Protein AF-A0A1C2C7L3-F1 (afdb_monomer_lite)

pLDDT: mean 74.73, std 18.56, range [31.83, 95.75]

Sequence (177 aa):
MEPAMKTGINKSLVIATLLTLTAWPLSAHQQRYDPVEQVAQDVVAFTLQRAADELLRVARIDPVYQGYSRHYEIRHAPPRLDDRTRQQLRRLAAEHQRKLASYERELDRELDKLAREYRHDTRKGKGRPHHKEREKFQRKVDRAYDKFAVKVEREHDRFDRQRDRILRDAYAYLPRR

Radius of gyration: 23.6 Å; chains: 1; bounding box: 49×30×85 Å

Foldseek 3Di:
DDDDDDDDDDPDDDDDDPDDDDDDPPPPPPPVDDPLLVLLCVLLVVLLVVLVVLLVVQLPDDQQAAARAPPDDGDGADPDFDPVLVVVSVVLSVVLNVVSVVLSVVLSVQSVVLSVVLVVCVVPPPDDDNVVSSVVSNVSNVVSSVVSVVSNNVSSVVSRVVSVVSRVVRVVPDPDD

Structure (mmCIF, N/CA/C/O backbone):
data_AF-A0A1C2C7L3-F1
#
_entry.id   AF-A0A1C2C7L3-F1
#
loop_
_atom_site.group_PDB
_atom_site.id
_atom_site.type_symbol
_atom_site.label_atom_id
_atom_site.label_alt_id
_atom_site.label_comp_id
_atom_site.label_asym_id
_atom_site.label_entity_id
_atom_site.label_seq_id
_atom_site.pdbx_PDB_ins_code
_atom_site.Cartn_x
_atom_site.Cartn_y
_atom_site.Cartn_z
_atom_site.occupancy
_atom_site.B_iso_or_equiv
_atom_site.auth_seq_id
_atom_site.auth_comp_id
_atom_site.auth_asym_id
_atom_site.auth_atom_id
_atom_site.pdbx_PDB_model_num
ATOM 1 N N . MET A 1 1 ? 28.004 8.650 47.398 1.00 41.47 1 MET A N 1
ATOM 2 C CA . MET A 1 1 ? 27.337 9.471 46.365 1.00 41.47 1 MET A CA 1
ATOM 3 C C . MET A 1 1 ? 27.916 9.055 45.027 1.00 41.4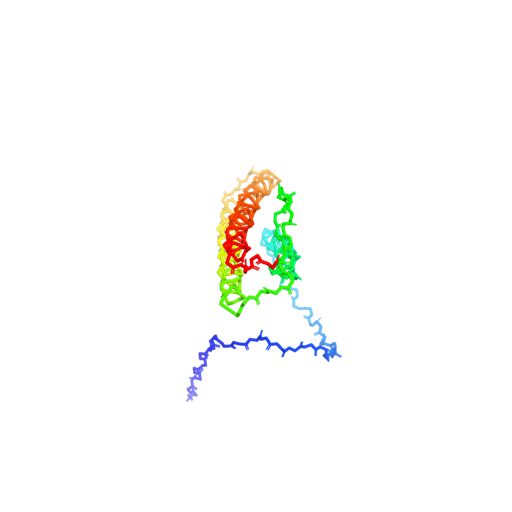7 1 MET A C 1
ATOM 5 O O . MET A 1 1 ? 28.977 9.532 44.653 1.00 41.47 1 MET A O 1
ATOM 9 N N . GLU A 1 2 ? 27.286 8.080 44.379 1.00 35.41 2 GLU A N 1
ATOM 10 C CA . GLU A 1 2 ? 27.712 7.580 43.069 1.00 35.41 2 GLU A CA 1
ATOM 11 C C . GLU A 1 2 ? 27.045 8.395 41.948 1.00 35.41 2 GLU A C 1
ATOM 13 O O . GLU A 1 2 ? 25.849 8.689 42.053 1.00 35.41 2 GLU A O 1
ATOM 18 N N . PRO A 1 3 ? 27.773 8.788 40.888 1.00 41.38 3 PRO A N 1
ATOM 19 C CA . PRO A 1 3 ? 27.187 9.478 39.748 1.00 41.38 3 PRO A CA 1
ATOM 20 C C . PRO A 1 3 ? 26.560 8.499 38.742 1.00 41.38 3 PRO A C 1
ATOM 22 O O . PRO A 1 3 ? 27.166 7.519 38.314 1.00 41.38 3 PRO A O 1
ATOM 25 N N . ALA A 1 4 ? 25.333 8.828 38.336 1.00 35.12 4 ALA A N 1
ATOM 26 C CA . ALA A 1 4 ? 24.529 8.117 37.352 1.00 35.12 4 ALA A CA 1
ATOM 27 C C . ALA A 1 4 ? 25.161 8.134 35.947 1.00 35.12 4 ALA A C 1
ATOM 29 O O . ALA A 1 4 ? 25.422 9.196 35.373 1.00 35.12 4 ALA A O 1
ATOM 30 N N . MET A 1 5 ? 25.337 6.948 35.360 1.00 31.83 5 MET A N 1
ATOM 31 C CA . MET A 1 5 ? 25.696 6.786 33.954 1.00 31.83 5 MET A CA 1
ATOM 32 C C . MET A 1 5 ? 24.521 7.163 33.042 1.00 31.83 5 MET A C 1
ATOM 34 O O . MET A 1 5 ? 23.448 6.566 33.095 1.00 31.83 5 MET A O 1
ATOM 38 N N . LYS A 1 6 ? 24.757 8.136 32.158 1.00 43.38 6 LYS A N 1
ATOM 39 C CA . LYS A 1 6 ? 23.961 8.382 30.952 1.00 43.38 6 LYS A CA 1
ATOM 40 C C . LYS A 1 6 ? 24.374 7.374 29.880 1.00 43.38 6 LYS A C 1
ATOM 42 O O . LYS A 1 6 ? 25.513 7.414 29.428 1.00 43.38 6 LYS A O 1
ATOM 47 N N . THR A 1 7 ? 23.445 6.563 29.390 1.00 42.41 7 THR A N 1
ATOM 48 C CA . THR A 1 7 ? 23.608 5.846 28.119 1.00 42.41 7 THR A CA 1
ATOM 49 C C . THR A 1 7 ? 22.425 6.162 27.212 1.00 42.41 7 THR A C 1
ATOM 51 O O . THR A 1 7 ? 21.322 5.641 27.349 1.00 42.41 7 THR A O 1
ATOM 54 N N . GLY A 1 8 ? 22.660 7.094 26.286 1.00 40.81 8 GLY A N 1
ATOM 55 C CA . GLY A 1 8 ? 21.798 7.301 25.131 1.00 40.81 8 GLY A CA 1
ATOM 56 C C . GLY A 1 8 ? 21.924 6.102 24.198 1.00 40.81 8 GLY A C 1
ATOM 57 O O . GLY A 1 8 ? 23.027 5.741 23.793 1.00 40.81 8 GLY A O 1
ATOM 58 N N . ILE A 1 9 ? 20.800 5.468 23.873 1.00 46.03 9 ILE A N 1
ATOM 59 C CA . ILE A 1 9 ? 20.773 4.367 22.913 1.00 46.03 9 ILE A CA 1
ATOM 60 C C . ILE A 1 9 ? 20.620 4.973 21.517 1.00 46.03 9 ILE A C 1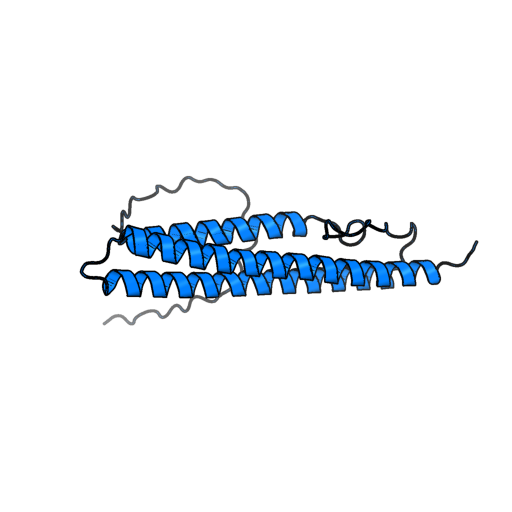
ATOM 62 O O . ILE A 1 9 ? 19.561 5.474 21.132 1.00 46.03 9 ILE A O 1
ATOM 66 N N . ASN A 1 10 ? 21.728 4.952 20.783 1.00 39.59 10 ASN A N 1
ATOM 67 C CA . ASN A 1 10 ? 21.821 5.320 19.379 1.00 39.59 10 ASN A CA 1
ATOM 68 C C . ASN A 1 10 ? 20.974 4.367 18.521 1.00 39.59 10 ASN A C 1
ATOM 70 O O . ASN A 1 10 ? 21.078 3.147 18.631 1.00 39.59 10 ASN A O 1
ATOM 74 N N . LYS A 1 11 ? 20.144 4.939 17.641 1.00 42.69 11 LYS A N 1
ATOM 75 C CA . LYS A 1 11 ? 19.385 4.220 16.610 1.00 42.69 11 LYS A CA 1
ATOM 76 C C . LYS A 1 11 ? 20.328 3.825 15.476 1.00 42.69 11 LYS A C 1
ATOM 78 O O . LYS A 1 11 ? 20.450 4.554 14.495 1.00 42.69 11 LYS A O 1
ATOM 83 N N . SER A 1 12 ? 20.968 2.672 15.614 1.00 39.09 12 SER A N 1
ATOM 84 C CA . SER A 1 12 ? 21.818 2.097 14.576 1.00 39.09 12 SER A CA 1
ATOM 85 C C . SER A 1 12 ? 21.517 0.610 14.424 1.00 39.09 12 SER A C 1
ATOM 87 O O . SER A 1 12 ? 21.764 -0.164 15.337 1.00 39.09 12 SER A O 1
ATOM 89 N N . LEU A 1 13 ? 21.019 0.257 13.237 1.00 40.66 13 LEU A N 1
ATOM 90 C CA . LEU A 1 13 ? 21.350 -0.962 12.498 1.00 40.66 13 LEU A CA 1
ATOM 91 C C . LEU A 1 13 ? 21.115 -2.319 13.196 1.00 40.66 13 LEU A C 1
ATOM 93 O O . LEU A 1 13 ? 21.963 -2.791 13.942 1.00 40.66 13 LEU A O 1
ATOM 97 N N . VAL A 1 14 ? 20.049 -3.031 12.812 1.00 40.06 14 VAL A N 1
ATOM 98 C CA . VAL A 1 14 ? 20.058 -4.505 12.852 1.00 40.06 14 VAL A CA 1
ATOM 99 C C . VAL A 1 14 ? 19.409 -5.045 11.577 1.00 40.06 14 VAL A C 1
ATOM 101 O O . VAL A 1 14 ? 18.202 -5.240 11.491 1.00 40.06 14 VAL A O 1
ATOM 104 N N . ILE A 1 15 ? 20.246 -5.260 10.565 1.00 46.03 15 ILE A N 1
ATOM 105 C CA . ILE A 1 15 ? 20.055 -6.300 9.554 1.00 46.03 15 ILE A CA 1
ATOM 106 C C . ILE A 1 15 ? 21.238 -7.248 9.756 1.00 46.03 15 ILE A C 1
ATOM 108 O O . ILE A 1 15 ? 22.366 -6.772 9.859 1.00 46.03 15 ILE A O 1
ATOM 112 N N . ALA A 1 16 ? 20.952 -8.552 9.767 1.00 43.25 16 ALA A N 1
ATOM 113 C CA . ALA A 1 16 ? 21.861 -9.699 9.893 1.00 43.25 16 ALA A CA 1
ATOM 114 C C . ALA A 1 16 ? 22.004 -10.309 11.299 1.00 43.25 16 ALA A C 1
ATOM 116 O O . ALA A 1 16 ? 22.981 -10.075 11.997 1.00 43.25 16 ALA A O 1
ATOM 117 N N . THR A 1 17 ? 21.084 -11.223 11.621 1.00 44.47 17 THR A N 1
ATOM 118 C CA . THR A 1 17 ? 21.397 -12.445 12.385 1.00 44.47 17 THR A CA 1
ATOM 119 C C . THR A 1 17 ? 20.370 -13.530 12.052 1.00 44.47 17 THR A C 1
ATOM 121 O O . THR A 1 17 ? 19.328 -13.672 12.683 1.00 44.47 17 THR A O 1
ATOM 124 N N . LEU A 1 18 ? 20.664 -14.285 10.992 1.00 39.50 18 LEU A N 1
ATOM 125 C CA . LEU A 1 18 ? 20.058 -15.585 10.710 1.00 39.50 18 LEU A CA 1
ATOM 126 C C . LEU A 1 18 ? 20.758 -16.645 11.580 1.00 39.50 18 LEU A C 1
ATOM 128 O O . LEU A 1 18 ? 21.981 -16.733 11.560 1.00 39.50 18 LEU A O 1
ATOM 132 N N . LEU A 1 19 ? 19.954 -17.468 12.262 1.00 48.06 19 LEU A N 1
ATOM 133 C CA . LEU A 1 19 ? 20.262 -18.829 12.733 1.00 48.06 19 LEU A CA 1
ATOM 134 C C . LEU A 1 19 ? 21.377 -19.019 13.785 1.00 48.06 19 LEU A C 1
ATOM 136 O O . LEU A 1 19 ? 22.413 -19.603 13.494 1.00 48.06 19 LEU A O 1
ATOM 140 N N . THR A 1 20 ? 21.066 -18.718 15.050 1.00 43.69 20 THR A N 1
ATOM 141 C CA . THR A 1 20 ? 21.474 -19.544 16.209 1.00 43.69 20 THR A CA 1
ATOM 142 C C . THR A 1 20 ? 20.385 -19.499 17.289 1.00 43.69 20 THR A C 1
ATOM 144 O O . THR A 1 20 ? 20.304 -18.588 18.108 1.00 43.69 20 THR A O 1
ATOM 147 N N . LEU A 1 21 ? 19.507 -20.505 17.280 1.00 48.38 21 LEU A N 1
ATOM 148 C CA . LEU A 1 21 ? 18.593 -20.804 18.382 1.00 48.38 21 LEU A CA 1
ATOM 149 C C . LEU A 1 21 ? 19.417 -21.223 19.607 1.00 48.38 21 LEU A C 1
ATOM 151 O O . LEU A 1 21 ? 19.873 -22.359 19.691 1.00 48.38 21 LEU A O 1
ATOM 155 N N . THR A 1 22 ? 19.564 -20.325 20.577 1.00 44.12 22 THR A N 1
ATOM 156 C CA . THR A 1 22 ? 19.637 -20.732 21.982 1.00 44.12 22 THR A CA 1
ATOM 157 C C . THR A 1 22 ? 18.343 -20.268 22.632 1.00 44.12 22 THR A C 1
ATOM 159 O O . THR A 1 22 ? 18.021 -19.082 22.643 1.00 44.12 22 THR A O 1
ATOM 162 N N . ALA A 1 23 ? 17.536 -21.236 23.064 1.00 46.09 23 ALA A N 1
ATOM 163 C CA . ALA A 1 23 ? 16.290 -20.995 23.767 1.00 46.09 23 ALA A CA 1
ATOM 164 C C . ALA A 1 23 ? 16.597 -20.223 25.055 1.00 46.09 23 ALA A C 1
ATOM 166 O O . ALA A 1 23 ? 17.077 -20.791 26.034 1.00 46.09 23 ALA A O 1
ATOM 167 N N . TRP A 1 24 ? 16.357 -18.914 25.046 1.00 44.25 24 TRP A N 1
ATOM 168 C CA . TRP A 1 24 ? 16.300 -18.150 26.281 1.00 44.25 24 TRP A CA 1
ATOM 169 C C . TRP A 1 24 ? 15.054 -18.584 27.049 1.00 44.25 24 TRP A C 1
ATOM 171 O O . TRP A 1 24 ? 13.984 -18.707 26.442 1.00 44.25 24 TRP A O 1
ATOM 181 N N . PRO A 1 25 ? 15.159 -18.832 28.366 1.00 40.03 25 PRO A N 1
ATOM 182 C CA . PRO A 1 25 ? 13.980 -19.077 29.165 1.00 40.03 25 PRO A CA 1
ATOM 183 C C . PRO A 1 25 ? 13.153 -17.795 29.093 1.00 40.03 25 PRO A C 1
ATOM 185 O O . PRO A 1 25 ? 13.595 -16.725 29.515 1.00 40.03 25 PRO A O 1
ATOM 188 N N . LEU A 1 26 ? 11.963 -17.901 28.507 1.00 42.28 26 LEU A N 1
ATOM 189 C CA . LEU A 1 26 ? 10.888 -16.936 28.679 1.00 42.28 26 LEU A CA 1
ATOM 190 C C . LEU A 1 26 ? 10.550 -16.928 30.170 1.00 42.28 26 LEU A C 1
ATOM 192 O O . LEU A 1 26 ? 9.645 -17.622 30.627 1.00 42.28 26 LEU A O 1
ATOM 196 N N . SER A 1 27 ? 11.326 -16.177 30.950 1.00 42.56 27 SER A N 1
ATOM 197 C CA . SER A 1 27 ? 10.933 -15.766 32.285 1.00 42.56 27 SER A CA 1
ATOM 198 C C . SER A 1 27 ? 9.571 -15.114 32.133 1.00 42.56 27 SER A C 1
ATOM 200 O O . SER A 1 27 ? 9.435 -14.082 31.474 1.00 42.56 27 SER A O 1
ATOM 202 N N . ALA A 1 28 ? 8.564 -15.775 32.695 1.00 45.94 28 ALA A N 1
ATOM 203 C CA . ALA A 1 28 ? 7.188 -15.338 32.756 1.00 45.94 28 ALA A CA 1
ATOM 204 C C . ALA A 1 28 ? 7.098 -14.018 33.534 1.00 45.94 28 ALA A C 1
ATOM 206 O O . ALA A 1 28 ? 6.706 -13.973 34.696 1.00 45.94 28 ALA A O 1
ATOM 207 N N . HIS A 1 29 ? 7.448 -12.911 32.887 1.00 39.44 29 HIS A N 1
ATOM 208 C CA . HIS A 1 29 ? 6.982 -11.597 33.277 1.00 39.44 29 HIS A CA 1
ATOM 209 C C . HIS A 1 29 ? 5.561 -11.478 32.721 1.00 39.44 29 HIS A C 1
ATOM 211 O O . HIS A 1 29 ? 5.316 -10.836 31.704 1.00 39.44 29 HIS A O 1
ATOM 217 N N . GLN A 1 30 ? 4.612 -12.169 33.363 1.00 39.25 30 GLN A N 1
ATOM 218 C CA . GLN A 1 30 ? 3.186 -11.893 33.201 1.00 39.25 30 GLN A CA 1
ATOM 219 C C . GLN A 1 30 ? 2.911 -10.508 33.801 1.00 39.25 30 GLN A C 1
ATOM 221 O O . GLN A 1 30 ? 2.317 -10.368 34.869 1.00 39.25 30 GLN A O 1
ATOM 226 N N . GLN A 1 31 ? 3.359 -9.455 33.114 1.00 44.56 31 GLN A N 1
ATOM 227 C CA . GLN A 1 31 ? 2.713 -8.160 33.227 1.00 44.56 31 GLN A CA 1
ATOM 228 C C . GLN A 1 31 ? 1.269 -8.406 32.808 1.00 44.56 31 GLN A C 1
ATOM 230 O O . GLN A 1 31 ? 0.995 -8.708 31.648 1.00 44.56 31 GLN A O 1
ATOM 235 N N . ARG A 1 32 ? 0.348 -8.369 33.777 1.00 45.06 32 ARG A N 1
ATOM 236 C CA . ARG A 1 32 ? -1.091 -8.311 33.515 1.00 45.06 32 ARG A CA 1
ATOM 237 C C . ARG A 1 32 ? -1.347 -7.030 32.727 1.00 45.06 32 ARG A C 1
ATOM 239 O O . ARG A 1 32 ? -1.605 -5.981 33.312 1.00 45.06 32 ARG A O 1
ATOM 246 N N . TYR A 1 33 ? -1.194 -7.102 31.412 1.00 52.16 33 TYR A N 1
ATOM 247 C CA . TYR A 1 33 ? -1.619 -6.044 30.520 1.00 52.16 33 TYR A CA 1
ATOM 248 C C . TYR A 1 33 ? -3.128 -5.863 30.694 1.00 52.16 33 TYR A C 1
ATOM 250 O O . TYR A 1 33 ? -3.873 -6.831 30.852 1.00 52.16 33 TYR A O 1
ATOM 258 N N . ASP A 1 34 ? -3.567 -4.606 30.716 1.00 70.62 34 ASP A N 1
ATOM 259 C CA . ASP A 1 34 ? -4.983 -4.259 30.634 1.00 70.62 34 ASP A CA 1
ATOM 260 C C . ASP A 1 34 ? -5.579 -4.994 29.412 1.00 70.62 34 ASP A C 1
ATOM 262 O O . ASP A 1 34 ? -5.005 -4.878 28.325 1.00 70.62 34 ASP A O 1
ATOM 266 N N . PRO A 1 35 ? -6.681 -5.761 29.541 1.00 77.38 35 PRO A N 1
ATOM 267 C CA . PRO A 1 35 ? -7.293 -6.480 28.420 1.00 77.38 35 PRO A CA 1
ATOM 268 C C . PRO A 1 35 ? -7.534 -5.599 27.185 1.00 77.38 35 PRO A C 1
ATOM 270 O O . PRO A 1 35 ? -7.455 -6.066 26.051 1.00 77.38 35 PRO A O 1
ATOM 273 N N . VAL A 1 36 ? -7.781 -4.302 27.394 1.00 78.00 36 VAL A N 1
ATOM 274 C CA . VAL A 1 36 ? -7.907 -3.303 26.324 1.00 78.00 36 VAL A CA 1
ATOM 275 C C . VAL A 1 36 ? -6.584 -3.086 25.582 1.00 78.00 36 VAL A C 1
ATOM 277 O O . VAL A 1 36 ? -6.573 -2.961 24.357 1.00 78.00 36 VAL A O 1
ATOM 280 N N . GLU A 1 37 ? -5.471 -3.018 26.312 1.00 79.62 37 GLU A N 1
ATOM 281 C CA . GLU A 1 37 ? -4.131 -2.831 25.751 1.00 79.62 37 GLU A CA 1
ATOM 282 C C . GLU A 1 37 ? -3.715 -4.054 24.933 1.00 79.62 37 GLU A C 1
ATOM 284 O O . GLU A 1 37 ? -3.206 -3.888 23.828 1.00 79.62 37 GLU A O 1
ATOM 289 N N . GLN A 1 38 ? -4.017 -5.260 25.422 1.00 82.44 38 GLN A N 1
ATOM 290 C CA . GLN A 1 38 ? -3.734 -6.500 24.702 1.00 82.44 38 GLN A CA 1
ATOM 291 C C . GLN A 1 38 ? -4.516 -6.578 23.381 1.00 82.44 38 GLN A C 1
ATOM 293 O O . GLN A 1 38 ? -3.923 -6.782 22.328 1.00 82.44 38 GLN A O 1
ATOM 298 N N . VAL A 1 39 ? -5.826 -6.294 23.397 1.00 81.50 39 VAL A N 1
ATOM 299 C CA . VAL A 1 39 ? -6.646 -6.269 22.16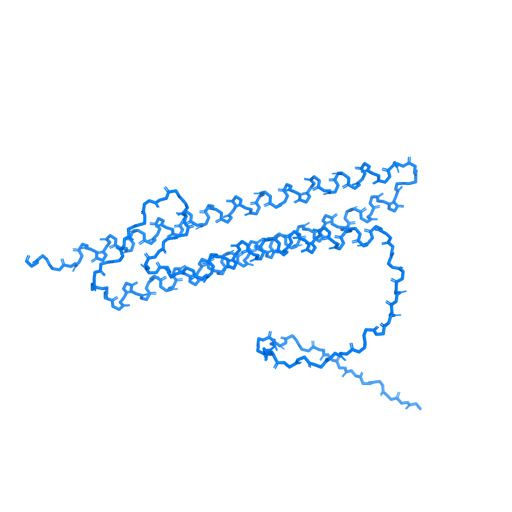8 1.00 81.50 39 VAL A CA 1
ATOM 300 C C . VAL A 1 39 ? -6.134 -5.234 21.165 1.00 81.50 39 VAL A C 1
ATOM 302 O O . VAL A 1 39 ? -6.096 -5.503 19.965 1.00 81.50 39 VAL A O 1
ATOM 305 N N . ALA A 1 40 ? -5.753 -4.043 21.634 1.00 82.00 40 ALA A N 1
ATOM 306 C CA . ALA A 1 40 ? -5.202 -3.014 20.762 1.00 82.00 40 ALA A CA 1
ATOM 307 C C . ALA A 1 40 ? -3.885 -3.469 20.118 1.00 82.00 40 ALA A C 1
ATOM 309 O O . ALA A 1 40 ? -3.716 -3.297 18.914 1.00 82.00 40 ALA A O 1
ATOM 310 N N . GLN A 1 41 ? -2.976 -4.054 20.900 1.00 83.94 41 GLN A N 1
ATOM 311 C CA . GLN A 1 41 ? -1.692 -4.550 20.405 1.00 83.94 41 GLN A CA 1
ATOM 312 C C . GLN A 1 41 ? -1.874 -5.688 19.399 1.00 83.94 41 GLN A C 1
ATOM 314 O O . GLN A 1 41 ? -1.297 -5.618 18.318 1.00 83.94 41 GLN A O 1
ATOM 319 N N . ASP A 1 42 ? -2.727 -6.668 19.699 1.00 85.50 42 ASP A N 1
ATOM 320 C CA . ASP A 1 42 ? -2.966 -7.821 18.827 1.00 85.50 42 ASP A CA 1
ATOM 321 C C . ASP A 1 42 ? -3.523 -7.393 17.464 1.00 85.50 42 ASP A C 1
ATOM 323 O O . ASP A 1 42 ? -3.043 -7.833 16.420 1.00 85.50 42 ASP A O 1
ATOM 327 N N . VAL A 1 43 ? -4.512 -6.492 17.452 1.00 82.25 43 VAL A N 1
ATOM 328 C CA . VAL A 1 43 ? -5.133 -6.009 16.209 1.00 82.25 43 VAL A CA 1
ATOM 329 C C . VAL A 1 43 ? -4.144 -5.194 15.373 1.00 82.25 43 VAL A C 1
ATOM 331 O O . VAL A 1 43 ? -4.080 -5.372 14.153 1.00 82.25 43 VAL A O 1
ATOM 334 N N . VAL A 1 44 ? -3.363 -4.312 16.004 1.00 83.25 44 VAL A N 1
ATOM 335 C CA . VAL A 1 44 ? -2.347 -3.512 15.302 1.00 83.25 44 VAL A CA 1
ATOM 336 C C . VAL A 1 44 ? -1.251 -4.416 14.740 1.00 83.25 44 VAL A C 1
ATOM 338 O O . VAL A 1 44 ? -0.962 -4.339 13.546 1.00 83.25 44 VAL A O 1
ATOM 341 N N . ALA A 1 45 ? -0.697 -5.312 15.559 1.00 85.75 45 ALA A N 1
ATOM 342 C CA . ALA A 1 45 ? 0.361 -6.232 15.156 1.00 85.75 45 ALA A CA 1
ATOM 343 C C . ALA A 1 45 ? -0.091 -7.148 14.013 1.00 85.75 45 ALA A C 1
ATOM 345 O O . ALA A 1 45 ? 0.607 -7.258 13.007 1.00 85.75 45 ALA A O 1
ATOM 346 N N . PHE A 1 46 ? -1.287 -7.733 14.115 1.00 88.25 46 PHE A N 1
ATOM 347 C CA . PHE A 1 46 ? -1.856 -8.565 13.057 1.00 88.25 46 PHE A CA 1
ATOM 348 C C . PHE A 1 46 ? -2.018 -7.795 11.740 1.00 88.25 46 PHE A C 1
ATOM 350 O O . PHE A 1 46 ? -1.677 -8.299 10.670 1.00 88.25 46 PHE A O 1
ATOM 357 N N . THR A 1 47 ? -2.505 -6.554 11.807 1.00 84.50 47 THR A N 1
ATOM 358 C CA . THR A 1 47 ? -2.727 -5.729 10.610 1.00 84.50 47 THR A CA 1
ATOM 359 C C . THR A 1 47 ? -1.410 -5.326 9.949 1.00 84.50 47 THR A C 1
ATOM 361 O O . THR A 1 47 ? -1.298 -5.372 8.723 1.00 84.50 47 THR A O 1
ATOM 364 N N . LEU A 1 48 ? -0.396 -4.972 10.743 1.00 86.75 48 LEU A N 1
ATOM 365 C CA . LEU A 1 48 ? 0.940 -4.660 10.234 1.00 86.75 48 LEU A CA 1
ATOM 366 C C . LEU A 1 48 ? 1.628 -5.884 9.642 1.00 86.75 48 LEU A C 1
ATOM 368 O O . LEU A 1 48 ? 2.214 -5.784 8.570 1.00 86.75 48 LEU A O 1
ATOM 372 N N . GLN A 1 49 ? 1.512 -7.045 10.286 1.00 87.88 49 GLN A N 1
ATOM 373 C CA . GLN A 1 49 ? 2.060 -8.286 9.751 1.00 87.88 49 GLN A CA 1
ATOM 374 C C . GLN A 1 49 ? 1.420 -8.636 8.404 1.00 87.88 49 GLN A C 1
ATOM 376 O O . GLN A 1 49 ? 2.127 -8.924 7.442 1.00 87.88 49 GLN A O 1
ATOM 381 N N . ARG A 1 50 ? 0.094 -8.505 8.296 1.00 86.25 50 ARG A N 1
ATOM 382 C CA . ARG A 1 50 ? -0.620 -8.691 7.030 1.00 86.25 50 ARG A CA 1
ATOM 383 C C . ARG A 1 50 ? -0.132 -7.727 5.941 1.00 86.25 50 ARG A C 1
ATOM 385 O O . ARG A 1 50 ? 0.070 -8.150 4.806 1.00 86.25 50 ARG A O 1
ATOM 392 N N . ALA A 1 51 ? 0.076 -6.453 6.273 1.00 84.38 51 ALA A N 1
ATOM 393 C CA . ALA A 1 51 ? 0.630 -5.477 5.335 1.00 84.38 51 ALA A CA 1
ATOM 394 C C . ALA A 1 51 ? 2.067 -5.837 4.912 1.00 84.38 51 ALA A C 1
ATOM 396 O O . ALA A 1 51 ? 2.390 -5.791 3.725 1.00 84.38 51 ALA A O 1
ATOM 397 N N . ALA A 1 52 ? 2.917 -6.248 5.855 1.00 84.31 52 ALA A N 1
ATOM 398 C CA . ALA A 1 52 ? 4.291 -6.656 5.581 1.00 84.31 52 ALA A CA 1
ATOM 399 C C . ALA A 1 52 ? 4.355 -7.882 4.657 1.00 84.31 52 ALA A C 1
ATOM 401 O O . ALA A 1 52 ? 5.142 -7.891 3.711 1.00 84.31 52 ALA A O 1
ATOM 402 N N . ASP A 1 53 ? 3.494 -8.879 4.869 1.00 83.94 53 ASP A N 1
ATOM 403 C CA . ASP A 1 53 ? 3.412 -10.068 4.015 1.00 83.94 53 ASP A CA 1
ATOM 404 C C . ASP A 1 53 ? 3.019 -9.711 2.570 1.00 83.94 53 ASP A C 1
ATOM 406 O O . ASP A 1 53 ? 3.603 -10.230 1.609 1.00 83.94 53 ASP A O 1
ATOM 410 N N . GLU A 1 54 ? 2.083 -8.773 2.391 1.00 80.38 54 GLU A N 1
ATOM 411 C CA . GLU A 1 54 ? 1.713 -8.264 1.066 1.00 80.38 54 GLU A CA 1
ATOM 412 C C . GLU A 1 54 ? 2.884 -7.562 0.374 1.00 80.38 54 GLU A C 1
ATOM 414 O O . GLU A 1 54 ? 3.159 -7.829 -0.800 1.00 80.38 54 GLU A O 1
ATOM 419 N N . LEU A 1 55 ? 3.617 -6.715 1.100 1.00 82.44 55 LEU A N 1
ATOM 420 C CA . LEU A 1 55 ? 4.773 -5.997 0.562 1.00 82.44 55 LEU A CA 1
ATOM 421 C C . LEU A 1 55 ? 5.954 -6.933 0.261 1.00 82.44 55 LEU A C 1
ATOM 423 O O . LEU A 1 55 ? 6.619 -6.773 -0.765 1.00 82.44 55 LEU A O 1
ATOM 427 N N . LEU A 1 56 ? 6.197 -7.947 1.097 1.00 76.56 56 LEU A N 1
ATOM 428 C CA . LEU A 1 56 ? 7.248 -8.948 0.894 1.00 76.56 56 LEU A CA 1
ATOM 429 C C . LEU A 1 56 ? 7.017 -9.779 -0.366 1.00 76.56 56 LEU A C 1
ATOM 431 O O . LEU A 1 56 ? 7.972 -10.083 -1.086 1.00 76.56 56 LEU A O 1
ATOM 435 N N . ARG A 1 57 ? 5.760 -10.127 -0.662 1.00 72.31 57 ARG A N 1
ATOM 436 C CA . ARG A 1 57 ? 5.412 -10.850 -1.892 1.00 72.31 57 ARG A CA 1
ATOM 437 C C . ARG A 1 57 ? 5.810 -10.059 -3.137 1.00 72.31 57 ARG A C 1
ATOM 439 O O . ARG A 1 57 ? 6.278 -10.640 -4.112 1.00 72.31 57 ARG A O 1
ATOM 446 N N . VAL A 1 58 ? 5.640 -8.741 -3.086 1.00 69.88 58 VAL A N 1
ATOM 447 C CA . VAL A 1 58 ? 5.971 -7.819 -4.176 1.00 69.88 58 VAL A CA 1
ATOM 448 C C . VAL A 1 58 ? 7.481 -7.596 -4.262 1.00 69.88 58 VAL A C 1
ATOM 450 O O . VAL A 1 58 ? 8.036 -7.625 -5.351 1.00 69.88 58 VAL A O 1
ATOM 453 N N . ALA A 1 59 ? 8.180 -7.458 -3.133 1.00 67.56 59 ALA A N 1
ATOM 454 C CA . ALA A 1 59 ? 9.620 -7.182 -3.100 1.00 67.56 59 ALA A CA 1
ATOM 455 C C . ALA A 1 59 ? 10.503 -8.267 -3.751 1.00 67.56 59 ALA A C 1
ATOM 457 O O . ALA A 1 59 ? 11.663 -8.005 -4.063 1.00 67.56 59 ALA A O 1
ATOM 458 N N . ARG A 1 60 ? 9.971 -9.479 -3.952 1.00 70.69 60 ARG A N 1
ATOM 459 C CA . ARG A 1 60 ? 10.672 -10.612 -4.581 1.00 70.69 60 ARG A CA 1
ATOM 460 C C . ARG A 1 60 ? 10.575 -10.644 -6.107 1.00 70.69 60 ARG A C 1
ATOM 462 O O . ARG A 1 60 ? 11.204 -11.496 -6.727 1.00 70.69 60 ARG A O 1
ATOM 469 N N . ILE A 1 61 ? 9.775 -9.769 -6.707 1.00 70.88 61 ILE A N 1
ATOM 470 C CA . ILE A 1 61 ? 9.592 -9.715 -8.158 1.00 70.88 61 ILE A CA 1
ATOM 471 C C . ILE A 1 61 ? 10.765 -8.954 -8.781 1.00 70.88 61 ILE A C 1
ATOM 473 O O . ILE A 1 61 ? 11.135 -7.884 -8.297 1.00 70.88 61 ILE A O 1
ATOM 477 N N . ASP A 1 62 ? 11.341 -9.493 -9.862 1.00 71.75 62 ASP A N 1
ATOM 478 C CA . ASP A 1 62 ? 12.335 -8.758 -10.643 1.00 71.75 62 ASP A CA 1
ATOM 479 C C . ASP A 1 62 ? 11.622 -7.720 -11.532 1.00 71.75 62 ASP A C 1
ATOM 481 O O . ASP A 1 62 ? 10.981 -8.099 -12.521 1.00 71.75 62 ASP A O 1
ATOM 485 N N . PRO A 1 63 ? 11.768 -6.415 -11.237 1.00 68.69 63 PRO A N 1
ATOM 486 C CA . PRO A 1 63 ? 11.117 -5.335 -11.974 1.00 68.69 63 PRO A CA 1
ATOM 487 C C . PRO A 1 63 ? 11.537 -5.268 -13.446 1.00 68.69 63 PRO A C 1
ATOM 489 O O . PRO A 1 63 ? 10.860 -4.635 -14.254 1.00 68.69 63 PRO A O 1
ATOM 492 N N . VAL A 1 64 ? 12.665 -5.874 -13.827 1.00 67.25 64 VAL A N 1
ATOM 493 C CA . VAL A 1 64 ? 13.118 -5.918 -15.220 1.00 67.25 64 VAL A CA 1
ATOM 494 C C . VAL A 1 64 ? 12.260 -6.886 -16.027 1.00 67.25 64 VAL A C 1
ATOM 496 O O . VAL A 1 64 ? 11.842 -6.556 -17.138 1.00 67.25 64 VAL A O 1
ATOM 499 N N . TYR A 1 65 ? 11.919 -8.044 -15.468 1.00 68.31 65 TYR A N 1
ATOM 500 C CA . TYR A 1 65 ? 11.257 -9.123 -16.207 1.00 68.31 65 TYR A CA 1
ATOM 501 C C . TYR A 1 65 ? 9.766 -9.251 -15.911 1.00 68.31 65 TYR A C 1
ATOM 503 O O . TYR A 1 65 ? 9.035 -9.799 -16.739 1.00 68.31 65 TYR A O 1
ATOM 511 N N . GLN A 1 66 ? 9.312 -8.706 -14.784 1.00 70.44 66 GLN A N 1
ATOM 512 C CA . GLN A 1 66 ? 7.955 -8.864 -14.293 1.00 70.44 66 GLN A CA 1
ATOM 513 C C . GLN A 1 66 ? 7.427 -7.547 -13.697 1.00 70.44 66 GLN A C 1
ATOM 515 O O . GLN A 1 66 ? 8.157 -6.793 -13.058 1.00 70.44 66 GLN A O 1
ATOM 520 N N . GLY A 1 67 ? 6.161 -7.241 -13.989 1.00 64.38 67 GLY A N 1
ATOM 521 C CA . GLY A 1 67 ? 5.433 -6.117 -13.392 1.00 64.38 67 GLY A CA 1
ATOM 522 C C . GLY A 1 67 ? 4.803 -6.491 -12.049 1.00 64.38 67 GLY A C 1
ATOM 523 O O . GLY A 1 67 ? 4.762 -7.667 -11.684 1.00 64.38 67 GLY A O 1
ATOM 524 N N . TYR A 1 68 ? 4.301 -5.499 -11.315 1.00 69.56 68 TYR A N 1
ATOM 525 C CA . TYR A 1 68 ? 3.677 -5.715 -10.001 1.00 69.56 68 TYR A CA 1
ATOM 526 C C . TYR A 1 68 ? 2.142 -5.763 -10.041 1.00 69.56 68 TYR A C 1
ATOM 528 O O . TYR A 1 68 ? 1.521 -6.328 -9.138 1.00 69.56 68 TYR A O 1
ATOM 536 N N . SER A 1 69 ? 1.516 -5.157 -11.049 1.00 61.69 69 SER A N 1
ATOM 537 C CA . SER A 1 69 ? 0.066 -5.084 -11.188 1.00 61.69 69 SER A CA 1
ATOM 538 C C . SER A 1 69 ? -0.511 -6.388 -11.722 1.00 61.69 69 SER A C 1
ATOM 540 O O . SER A 1 69 ? 0.053 -7.061 -12.582 1.00 61.69 69 SER A O 1
ATOM 542 N N . ARG A 1 70 ? -1.707 -6.715 -11.232 1.00 64.94 70 ARG A N 1
ATOM 543 C CA . ARG A 1 70 ? -2.533 -7.813 -11.754 1.00 64.94 70 ARG A CA 1
ATOM 544 C C . ARG A 1 70 ? -3.316 -7.420 -13.011 1.00 64.94 70 ARG A C 1
ATOM 546 O O . ARG A 1 70 ? -3.915 -8.288 -13.632 1.00 64.94 70 ARG A O 1
ATOM 553 N N . HIS A 1 71 ? -3.345 -6.130 -13.349 1.00 60.72 71 HIS A N 1
ATOM 554 C CA . HIS A 1 71 ? -4.251 -5.553 -14.346 1.00 60.72 71 HIS A CA 1
ATOM 555 C C . HIS A 1 71 ? -3.590 -5.314 -15.707 1.00 60.72 71 HIS A C 1
ATOM 557 O O . HIS A 1 71 ? -4.279 -4.969 -16.664 1.00 60.72 71 HIS A O 1
ATOM 563 N N . TYR A 1 72 ? -2.269 -5.469 -15.805 1.00 56.06 72 TYR A N 1
ATOM 564 C CA . TYR A 1 72 ? -1.523 -5.200 -17.029 1.00 56.06 72 TYR A CA 1
ATOM 565 C C . TYR A 1 72 ? -0.911 -6.481 -17.585 1.00 56.06 72 TYR A C 1
ATOM 567 O O . TYR A 1 72 ? -0.310 -7.269 -16.855 1.00 56.06 72 TYR A O 1
ATOM 575 N N . GLU A 1 73 ? -1.011 -6.653 -18.903 1.00 59.94 73 GLU A N 1
ATOM 576 C CA . GLU A 1 73 ? -0.197 -7.634 -19.610 1.00 59.94 73 GLU A CA 1
ATOM 577 C C . GLU A 1 73 ? 1.280 -7.271 -19.441 1.00 59.94 73 GLU A C 1
ATOM 579 O O . GLU A 1 73 ? 1.733 -6.174 -19.788 1.00 59.94 73 GLU A O 1
ATOM 584 N N . ILE A 1 74 ? 2.042 -8.195 -18.861 1.00 62.00 74 ILE A N 1
ATOM 585 C CA . ILE A 1 74 ? 3.449 -7.973 -18.552 1.00 62.00 74 ILE A CA 1
ATOM 586 C C . ILE A 1 74 ? 4.236 -8.000 -19.861 1.00 62.00 74 ILE A C 1
ATOM 588 O O . ILE A 1 74 ? 4.538 -9.058 -20.410 1.00 62.00 74 ILE A O 1
ATOM 592 N N . ARG A 1 75 ? 4.633 -6.821 -20.349 1.00 64.69 75 ARG A N 1
ATOM 593 C CA . ARG A 1 75 ? 5.603 -6.729 -21.444 1.00 64.69 75 ARG A CA 1
ATOM 594 C C . ARG A 1 75 ? 6.964 -7.205 -20.945 1.00 64.69 75 ARG A C 1
ATOM 596 O O . ARG A 1 75 ? 7.523 -6.635 -20.000 1.00 64.69 75 ARG A O 1
ATOM 603 N N . HIS A 1 76 ? 7.508 -8.232 -21.585 1.00 68.94 76 HIS A N 1
ATOM 604 C CA . HIS A 1 76 ? 8.860 -8.691 -21.295 1.00 68.94 76 HIS A CA 1
ATOM 605 C C . HIS A 1 76 ? 9.901 -7.696 -21.812 1.00 68.94 76 HIS A C 1
ATOM 607 O O . HIS A 1 76 ? 9.720 -7.029 -22.839 1.00 68.94 76 HIS A O 1
ATOM 613 N N . ALA A 1 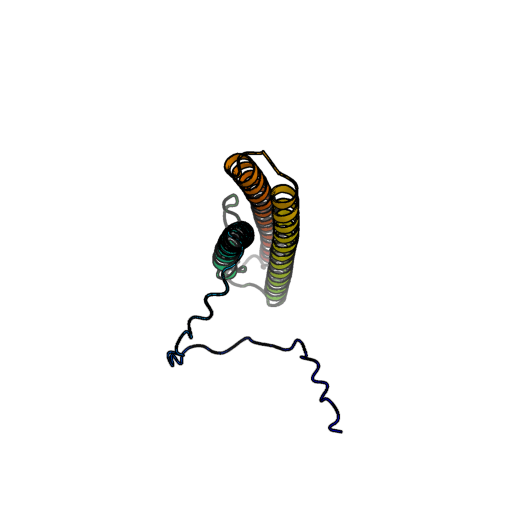77 ? 10.997 -7.595 -21.063 1.00 66.25 77 ALA A N 1
ATOM 614 C CA . ALA A 1 77 ? 12.160 -6.836 -21.481 1.00 66.25 77 ALA A CA 1
ATOM 615 C C . ALA A 1 77 ? 12.699 -7.368 -22.827 1.00 66.25 77 ALA A C 1
ATOM 617 O O . ALA A 1 77 ? 12.701 -8.585 -23.034 1.00 66.25 77 ALA A O 1
ATOM 618 N N . PRO A 1 78 ? 13.164 -6.490 -23.735 1.00 67.81 78 PRO A N 1
ATOM 619 C CA . PRO A 1 78 ? 13.852 -6.919 -24.943 1.00 67.81 78 PRO A CA 1
ATOM 620 C C . PRO A 1 78 ? 15.078 -7.793 -24.618 1.00 67.81 78 PRO A C 1
ATOM 622 O O . PRO A 1 78 ? 15.726 -7.569 -23.593 1.00 67.81 78 PRO A O 1
ATOM 625 N N . PRO A 1 79 ? 15.480 -8.721 -25.512 1.00 67.81 79 PRO A N 1
ATOM 626 C CA . PRO A 1 79 ? 16.600 -9.642 -25.274 1.00 67.81 79 PRO A CA 1
ATOM 627 C C . PRO A 1 79 ? 17.947 -8.952 -25.016 1.00 67.81 79 PRO A C 1
ATOM 629 O O . PRO A 1 79 ? 18.848 -9.532 -24.416 1.00 67.81 79 PRO A O 1
ATOM 632 N N . ARG A 1 80 ? 18.108 -7.714 -25.497 1.00 71.69 80 ARG A N 1
ATOM 633 C CA . ARG A 1 80 ? 19.298 -6.883 -25.291 1.00 71.69 80 ARG A CA 1
ATOM 634 C C . ARG A 1 80 ? 18.875 -5.527 -24.748 1.00 71.69 80 ARG A C 1
ATOM 636 O O . ARG A 1 80 ? 18.591 -4.613 -25.514 1.00 71.69 80 ARG A O 1
ATOM 643 N N . LEU A 1 81 ? 18.823 -5.424 -23.422 1.00 78.94 81 LEU A N 1
ATOM 644 C CA . LEU A 1 81 ? 18.611 -4.159 -22.728 1.00 78.94 81 LEU A CA 1
ATOM 645 C C . LEU A 1 81 ? 19.950 -3.438 -22.537 1.00 78.94 81 LEU A C 1
ATOM 647 O O . LEU A 1 81 ? 20.889 -4.005 -21.962 1.00 78.94 81 LEU A O 1
ATOM 651 N N . ASP A 1 82 ? 20.035 -2.188 -22.979 1.00 82.88 82 ASP A N 1
ATOM 652 C CA . ASP A 1 82 ? 21.210 -1.356 -22.732 1.00 82.88 82 ASP A CA 1
ATOM 653 C C . ASP A 1 82 ? 21.384 -1.059 -21.225 1.00 82.88 82 ASP A C 1
ATOM 655 O O . ASP A 1 82 ? 20.463 -1.192 -20.407 1.00 82.88 82 ASP A O 1
ATOM 659 N N . ASP A 1 83 ? 22.604 -0.693 -20.824 1.00 84.25 83 ASP A N 1
ATOM 660 C CA . ASP A 1 83 ? 22.915 -0.425 -19.414 1.00 84.25 83 ASP A CA 1
ATOM 661 C C . ASP A 1 83 ? 22.118 0.767 -18.865 1.00 84.25 83 ASP A C 1
ATOM 663 O O . ASP A 1 83 ? 21.737 0.779 -17.691 1.00 84.25 83 ASP A O 1
ATOM 667 N N . ARG A 1 84 ? 21.807 1.749 -19.721 1.00 86.00 84 ARG A N 1
ATOM 668 C CA . ARG A 1 84 ? 21.034 2.938 -19.353 1.00 86.00 84 ARG A CA 1
ATOM 669 C C . ARG A 1 84 ? 19.595 2.583 -18.987 1.00 86.00 84 ARG A C 1
ATOM 671 O O . ARG A 1 84 ? 19.142 2.989 -17.915 1.00 86.00 84 ARG A O 1
ATOM 678 N N . THR A 1 85 ? 18.899 1.792 -19.805 1.00 86.00 85 THR A N 1
ATOM 679 C CA . THR A 1 85 ? 17.535 1.331 -19.497 1.00 86.00 85 THR A CA 1
ATOM 680 C C . THR A 1 85 ? 17.545 0.442 -18.256 1.00 86.00 85 THR A C 1
ATOM 682 O O . THR A 1 85 ? 16.697 0.603 -17.376 1.00 86.00 85 THR A O 1
ATOM 685 N N . ARG A 1 86 ? 18.552 -0.434 -18.094 1.00 84.81 86 ARG A N 1
ATOM 686 C CA . ARG A 1 86 ? 18.705 -1.237 -16.863 1.00 84.81 86 ARG A CA 1
ATOM 687 C C . ARG A 1 86 ? 18.855 -0.353 -15.626 1.00 84.81 86 ARG A C 1
ATOM 689 O O . ARG A 1 86 ? 18.237 -0.625 -14.596 1.00 84.81 86 ARG A O 1
ATOM 696 N N . GLN A 1 87 ? 19.634 0.724 -15.713 1.00 88.81 87 GLN A N 1
ATOM 697 C CA . GLN A 1 87 ? 19.782 1.674 -14.614 1.00 88.81 87 GLN A CA 1
ATOM 698 C C . GLN A 1 87 ? 18.476 2.427 -14.319 1.00 88.81 87 GLN A C 1
ATOM 700 O O . GLN A 1 87 ? 18.141 2.610 -13.148 1.00 88.81 87 GLN A O 1
ATOM 705 N N . GLN A 1 88 ? 17.723 2.834 -15.345 1.00 89.56 88 GLN A N 1
ATOM 706 C CA . GLN A 1 88 ? 16.421 3.488 -15.176 1.00 89.56 88 GLN A CA 1
ATOM 707 C C . GLN A 1 88 ? 15.410 2.574 -14.476 1.00 89.56 88 GLN A C 1
ATOM 709 O O . GLN A 1 88 ? 14.781 3.003 -13.510 1.00 89.56 88 GLN A O 1
ATOM 714 N N . LEU A 1 89 ? 15.313 1.305 -14.883 1.00 88.12 89 LEU A N 1
ATOM 715 C CA . LEU A 1 89 ? 14.429 0.322 -14.246 1.00 88.12 89 LEU A CA 1
ATOM 716 C C . LEU A 1 89 ? 14.811 0.058 -12.783 1.00 88.12 89 LEU A C 1
ATOM 718 O O . LEU A 1 89 ? 13.939 -0.003 -11.919 1.00 88.12 89 LEU A O 1
ATOM 722 N N . ARG A 1 90 ? 16.112 -0.028 -12.475 1.00 86.56 90 ARG A N 1
ATOM 723 C CA . ARG A 1 90 ? 16.593 -0.172 -11.088 1.00 86.56 90 ARG A CA 1
ATOM 724 C C . ARG A 1 90 ? 16.237 1.035 -10.221 1.00 86.56 90 ARG A C 1
ATOM 726 O O . ARG A 1 90 ? 15.818 0.859 -9.080 1.00 86.56 90 ARG A O 1
ATOM 733 N N . ARG A 1 91 ? 16.388 2.256 -10.749 1.00 90.62 91 ARG A N 1
ATOM 734 C CA . ARG A 1 91 ? 15.987 3.484 -10.039 1.00 90.62 91 ARG A CA 1
ATOM 735 C C . ARG A 1 91 ? 14.483 3.505 -9.791 1.00 90.62 91 ARG A C 1
ATOM 737 O O . ARG A 1 91 ? 14.073 3.741 -8.660 1.00 90.62 91 ARG A O 1
ATOM 744 N N . LEU A 1 92 ? 13.690 3.171 -10.808 1.00 90.69 92 LEU A N 1
ATOM 745 C CA . LEU A 1 92 ? 12.236 3.088 -10.701 1.00 90.69 92 LEU A CA 1
ATOM 746 C C . LEU A 1 92 ? 11.803 2.082 -9.620 1.00 90.69 92 LEU A C 1
ATOM 748 O O . LEU A 1 92 ? 10.936 2.381 -8.803 1.00 90.69 92 LEU A O 1
ATOM 752 N N . ALA A 1 93 ? 12.441 0.911 -9.566 1.00 87.44 93 ALA A N 1
ATOM 753 C CA . ALA A 1 93 ? 12.162 -0.093 -8.543 1.00 87.44 93 ALA A CA 1
ATOM 754 C C . ALA A 1 93 ? 12.526 0.383 -7.130 1.00 87.44 93 ALA A C 1
ATOM 756 O O . ALA A 1 93 ? 11.757 0.186 -6.191 1.00 87.44 93 ALA A O 1
ATOM 757 N N . ALA A 1 94 ? 13.667 1.058 -6.975 1.00 88.56 94 ALA A N 1
ATOM 758 C CA . ALA A 1 94 ? 14.068 1.624 -5.691 1.00 88.56 94 ALA A CA 1
ATOM 759 C C . ALA A 1 94 ? 13.107 2.733 -5.222 1.00 88.56 94 ALA A C 1
ATOM 761 O O . ALA A 1 94 ? 12.780 2.814 -4.037 1.00 88.56 94 ALA A O 1
ATOM 762 N N . GLU A 1 95 ? 12.635 3.587 -6.133 1.00 91.44 95 GLU A N 1
ATOM 763 C CA . GLU A 1 95 ? 11.627 4.612 -5.837 1.00 91.44 95 GLU A CA 1
ATOM 764 C C . GLU A 1 95 ? 10.297 3.991 -5.403 1.00 91.44 95 GLU A C 1
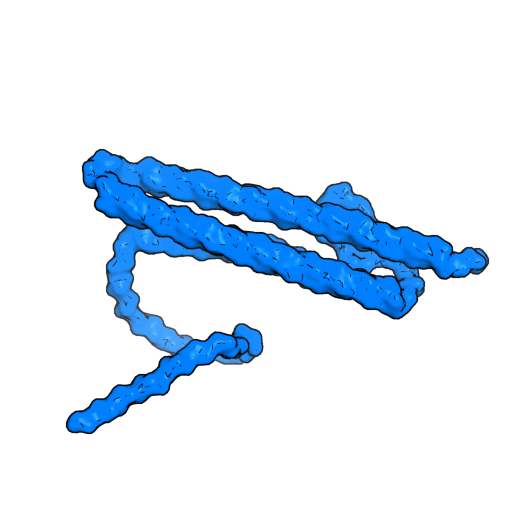ATOM 766 O O . GLU A 1 95 ? 9.718 4.414 -4.400 1.00 91.44 95 GLU A O 1
ATOM 771 N N . HIS A 1 96 ? 9.858 2.944 -6.102 1.00 90.00 96 HIS A N 1
ATOM 772 C CA . HIS A 1 96 ? 8.654 2.188 -5.770 1.00 90.00 96 HIS A CA 1
ATOM 773 C C . HIS A 1 96 ? 8.733 1.556 -4.377 1.00 90.00 96 HIS A C 1
ATOM 775 O O . HIS A 1 96 ? 7.853 1.788 -3.549 1.00 90.00 96 HIS A O 1
ATOM 781 N N . GLN A 1 97 ? 9.833 0.872 -4.054 1.00 88.50 97 GLN A N 1
ATOM 782 C CA . GLN A 1 97 ? 10.055 0.296 -2.722 1.00 88.50 97 GLN A CA 1
ATOM 783 C C . GLN A 1 97 ? 10.043 1.361 -1.617 1.00 88.50 97 GLN A C 1
ATOM 785 O O . GLN A 1 97 ? 9.410 1.180 -0.576 1.00 88.50 97 GLN A O 1
ATOM 790 N N . ARG A 1 98 ? 10.686 2.516 -1.846 1.00 90.75 98 ARG A N 1
ATOM 791 C CA . ARG A 1 98 ? 10.643 3.647 -0.900 1.00 90.75 98 ARG A CA 1
ATOM 792 C C . ARG A 1 98 ? 9.221 4.157 -0.691 1.00 90.75 98 ARG A C 1
ATOM 794 O O . ARG A 1 98 ? 8.881 4.562 0.423 1.00 90.75 98 ARG A O 1
ATOM 801 N N . LYS A 1 99 ? 8.401 4.153 -1.745 1.00 92.88 99 LYS A N 1
ATOM 802 C CA . LYS A 1 99 ? 7.011 4.598 -1.677 1.00 92.88 99 LYS A CA 1
ATOM 803 C C . LYS A 1 99 ? 6.140 3.615 -0.901 1.00 92.88 99 LYS A C 1
ATOM 805 O O . LYS A 1 99 ? 5.416 4.052 -0.010 1.00 92.88 99 LYS A O 1
ATOM 810 N N . LEU A 1 100 ? 6.288 2.315 -1.146 1.00 90.38 100 LEU A N 1
ATOM 811 C CA . LEU A 1 100 ? 5.613 1.267 -0.376 1.00 90.38 100 LEU A CA 1
ATOM 812 C C . LEU A 1 100 ? 5.958 1.342 1.119 1.00 90.38 100 LEU A C 1
ATOM 814 O O . LEU A 1 100 ? 5.057 1.395 1.953 1.00 90.38 100 LEU A O 1
ATOM 818 N N . ALA A 1 101 ? 7.241 1.498 1.457 1.00 89.44 101 ALA A N 1
ATOM 819 C CA . ALA A 1 101 ? 7.683 1.689 2.841 1.00 89.44 101 ALA A CA 1
ATOM 820 C C . ALA A 1 101 ? 7.162 2.998 3.474 1.00 89.44 101 ALA A C 1
ATOM 822 O O . ALA A 1 101 ? 7.123 3.146 4.696 1.00 89.44 101 ALA A O 1
ATOM 823 N N . SER A 1 102 ? 6.806 4.008 2.671 1.00 93.38 102 SER A N 1
ATOM 824 C CA . SER A 1 102 ? 6.116 5.207 3.169 1.00 93.38 102 SER A CA 1
ATOM 825 C C . SER A 1 102 ? 4.668 4.894 3.538 1.00 93.38 102 SER A C 1
ATOM 827 O O . SER A 1 102 ? 4.204 5.361 4.573 1.00 93.38 102 SER A O 1
ATOM 829 N N . TYR A 1 103 ? 3.964 4.104 2.725 1.00 94.00 103 TYR A N 1
ATOM 830 C CA . TYR A 1 103 ? 2.579 3.716 2.998 1.00 94.00 103 TYR A CA 1
ATOM 831 C C . TYR A 1 103 ? 2.454 2.793 4.208 1.00 94.00 103 TYR A C 1
ATOM 833 O O . TYR A 1 103 ? 1.531 2.969 4.995 1.00 94.00 103 TYR A O 1
ATOM 841 N N . GLU A 1 104 ? 3.406 1.882 4.403 1.00 92.19 104 GLU A N 1
ATOM 842 C CA . GLU A 1 104 ? 3.485 1.053 5.611 1.00 92.19 104 GLU A CA 1
ATOM 843 C C . GLU A 1 104 ? 3.629 1.919 6.873 1.00 92.19 104 GLU A C 1
ATOM 845 O O . GLU A 1 104 ? 2.861 1.779 7.820 1.00 92.19 104 GLU A O 1
ATOM 850 N N . ARG A 1 105 ? 4.537 2.905 6.851 1.00 92.31 105 ARG A N 1
ATOM 851 C CA . ARG A 1 105 ? 4.712 3.864 7.957 1.00 92.31 105 ARG A CA 1
ATOM 852 C C . ARG A 1 105 ? 3.494 4.760 8.183 1.00 92.31 105 ARG A C 1
ATOM 854 O O . ARG A 1 105 ? 3.261 5.208 9.302 1.00 92.31 105 ARG A O 1
ATOM 861 N N . GLU A 1 106 ? 2.749 5.091 7.131 1.00 94.62 106 GLU A N 1
ATOM 862 C CA . GLU A 1 106 ? 1.480 5.815 7.260 1.00 94.62 106 GLU A CA 1
ATOM 863 C C . GLU A 1 106 ? 0.414 4.948 7.937 1.00 94.62 106 GLU A C 1
ATOM 865 O O . GLU A 1 106 ? -0.263 5.439 8.839 1.00 94.62 106 GLU A O 1
ATOM 870 N N . LEU A 1 107 ? 0.300 3.674 7.539 1.00 94.81 107 LEU A N 1
ATOM 871 C CA . LEU A 1 107 ? -0.618 2.716 8.152 1.00 94.81 107 LEU A CA 1
ATOM 872 C C . LEU A 1 107 ? -0.291 2.524 9.636 1.00 94.81 107 LEU A C 1
ATOM 874 O O . LEU A 1 107 ? -1.182 2.683 10.461 1.00 94.81 107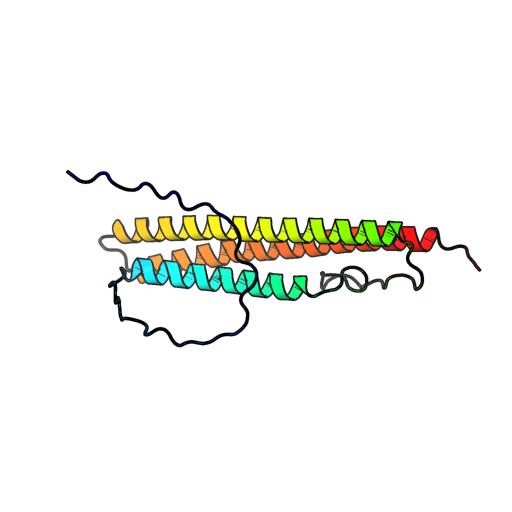 LEU A O 1
ATOM 878 N N . ASP A 1 108 ? 0.975 2.279 9.974 1.00 92.25 108 ASP A N 1
ATOM 879 C CA . ASP A 1 108 ? 1.461 2.136 11.353 1.00 92.25 108 ASP A CA 1
ATOM 880 C C . ASP A 1 108 ? 1.037 3.313 12.245 1.00 92.25 108 ASP A C 1
ATOM 882 O O . ASP A 1 108 ? 0.370 3.135 13.263 1.00 92.25 108 ASP A O 1
ATOM 886 N N . ARG A 1 109 ? 1.281 4.550 11.797 1.00 94.81 109 ARG A N 1
ATOM 887 C CA . ARG A 1 109 ? 0.861 5.758 12.530 1.00 94.81 109 ARG A CA 1
ATOM 888 C C . ARG A 1 109 ? -0.652 5.864 12.697 1.00 94.81 109 ARG A C 1
ATOM 890 O O . ARG A 1 109 ? -1.122 6.356 13.727 1.00 94.81 109 ARG A O 1
ATOM 897 N N . GLU A 1 110 ? -1.420 5.488 11.676 1.00 95.56 110 GLU A N 1
ATOM 898 C CA . GLU A 1 110 ? -2.880 5.542 11.744 1.00 95.56 110 GLU A CA 1
ATOM 899 C C . GLU A 1 110 ? -3.419 4.471 12.702 1.00 95.56 110 GLU A C 1
ATOM 901 O O . GLU A 1 110 ? -4.270 4.782 13.535 1.00 95.56 110 GLU A O 1
ATOM 906 N N . LEU A 1 111 ? -2.858 3.261 12.680 1.00 93.25 111 LEU A N 1
ATOM 907 C CA . LEU A 1 111 ? -3.173 2.181 13.616 1.00 93.25 111 LEU A CA 1
ATOM 908 C C . LEU A 1 111 ? -2.837 2.556 15.066 1.00 93.25 111 LEU A C 1
ATOM 910 O O . LEU A 1 111 ? -3.678 2.389 15.950 1.00 93.25 111 LEU A O 1
ATOM 914 N N . ASP A 1 112 ? -1.675 3.162 15.303 1.00 92.06 112 ASP A N 1
ATOM 915 C CA . ASP A 1 112 ? -1.273 3.684 16.612 1.00 92.06 112 ASP A CA 1
ATOM 916 C C . ASP A 1 112 ? -2.251 4.739 17.141 1.00 92.06 112 ASP A C 1
ATOM 918 O O . ASP A 1 112 ? -2.631 4.743 18.319 1.00 92.06 112 ASP A O 1
ATOM 922 N N . LYS A 1 113 ? -2.697 5.649 16.269 1.00 94.94 113 LYS A N 1
ATOM 923 C CA . LYS A 1 113 ? -3.706 6.653 16.621 1.00 94.94 113 LYS A CA 1
ATOM 924 C C . LYS A 1 113 ? -5.033 5.987 16.988 1.00 94.94 113 LYS A C 1
ATOM 926 O O . LYS A 1 113 ? -5.625 6.341 18.008 1.00 94.94 113 LYS A O 1
ATOM 931 N N . LEU A 1 114 ? -5.483 5.016 16.195 1.00 93.50 114 LEU A N 1
ATOM 932 C CA . LEU A 1 114 ? -6.717 4.272 16.451 1.00 93.50 114 LEU A CA 1
ATOM 933 C C . LEU A 1 114 ? -6.653 3.482 17.762 1.00 93.50 114 LEU A C 1
ATOM 935 O O . LEU A 1 114 ? -7.629 3.471 18.512 1.00 93.50 114 LEU A O 1
ATOM 939 N N . ALA A 1 115 ? -5.505 2.882 18.076 1.00 90.75 115 ALA A N 1
ATOM 940 C CA . ALA A 1 115 ? -5.275 2.194 19.340 1.00 90.75 115 ALA A CA 1
ATOM 941 C C . ALA A 1 115 ? -5.368 3.160 20.531 1.00 90.75 115 ALA A C 1
ATOM 943 O O . ALA A 1 115 ? -6.023 2.851 21.527 1.00 90.75 115 ALA A O 1
ATOM 944 N N . ARG A 1 116 ? -4.776 4.358 20.429 1.00 90.81 116 ARG A N 1
ATOM 945 C CA . ARG A 1 116 ? -4.888 5.401 21.467 1.00 90.81 116 ARG A CA 1
ATOM 946 C C . ARG A 1 116 ? -6.328 5.875 21.655 1.00 90.81 116 ARG A C 1
ATOM 948 O O . ARG A 1 116 ? -6.763 6.022 22.795 1.00 90.81 116 ARG A O 1
ATOM 955 N N . GLU A 1 117 ? -7.064 6.087 20.563 1.00 90.50 117 GLU A N 1
ATOM 956 C CA . GLU A 1 117 ? -8.492 6.428 20.610 1.00 90.50 117 GLU A CA 1
ATOM 957 C C . GLU A 1 117 ? -9.301 5.326 21.303 1.00 90.50 117 GLU A C 1
ATOM 959 O O . GLU A 1 117 ? -10.092 5.622 22.192 1.00 90.50 117 GLU A O 1
ATOM 964 N N . TYR A 1 118 ? -9.061 4.058 20.958 1.00 89.25 118 TYR A N 1
ATOM 965 C CA . TYR A 1 118 ? -9.744 2.924 21.577 1.00 89.25 118 TYR A CA 1
ATOM 966 C C . TYR A 1 118 ? -9.486 2.848 23.084 1.00 89.25 118 TYR A C 1
ATOM 968 O O . TYR A 1 118 ? -10.436 2.738 23.855 1.00 89.25 118 TYR A O 1
ATOM 976 N N . ARG A 1 119 ? -8.227 2.996 23.519 1.00 87.31 119 ARG A N 1
ATOM 977 C CA . ARG A 1 119 ? -7.854 3.045 24.946 1.00 87.31 119 ARG A CA 1
ATOM 978 C C . ARG A 1 119 ? -8.507 4.215 25.680 1.00 87.31 119 ARG A C 1
ATOM 980 O O . ARG A 1 119 ? -8.816 4.117 26.864 1.00 87.31 119 ARG A O 1
ATOM 987 N N . HIS A 1 120 ? -8.664 5.353 25.009 1.00 86.94 120 HIS A N 1
ATOM 988 C CA . HIS A 1 120 ? -9.303 6.525 25.595 1.00 86.94 120 HIS A CA 1
ATOM 989 C C . HIS A 1 120 ? -10.815 6.328 25.756 1.00 86.94 120 HIS A C 1
ATOM 991 O O . HIS A 1 120 ? -11.359 6.618 26.824 1.00 86.94 120 HIS A O 1
ATOM 997 N N . ASP A 1 121 ? -11.472 5.813 24.714 1.00 83.88 121 ASP A N 1
ATOM 998 C CA . ASP A 1 121 ? -12.912 5.557 24.687 1.00 83.88 121 ASP A CA 1
ATOM 999 C C . ASP A 1 121 ? -13.300 4.519 25.754 1.00 83.88 121 ASP A C 1
ATOM 1001 O O . ASP A 1 121 ? -14.200 4.781 26.553 1.00 83.88 121 ASP A O 1
ATOM 1005 N N . THR A 1 122 ? -12.559 3.409 25.861 1.00 81.94 122 THR A N 1
ATOM 1006 C CA . THR A 1 122 ? -12.814 2.350 26.858 1.00 81.94 122 THR A CA 1
ATOM 1007 C C . THR A 1 122 ? -12.599 2.812 28.299 1.00 81.94 122 THR A C 1
ATOM 1009 O O . THR A 1 122 ? -13.344 2.410 29.190 1.00 81.94 122 THR A O 1
ATOM 1012 N N . ARG A 1 123 ? -11.631 3.705 28.555 1.00 80.81 123 ARG A N 1
ATOM 1013 C CA . ARG A 1 123 ? -11.414 4.291 29.894 1.00 80.81 123 ARG A CA 1
ATOM 1014 C C . ARG A 1 123 ? -12.512 5.275 30.302 1.00 80.81 123 ARG A C 1
ATOM 1016 O O . ARG A 1 123 ? -12.802 5.402 31.491 1.00 80.81 123 ARG A O 1
ATOM 1023 N N . LYS A 1 124 ? -13.111 5.994 29.344 1.00 75.19 124 LYS A N 1
ATOM 1024 C CA . LYS A 1 124 ? -14.207 6.951 29.596 1.00 75.19 124 LYS A CA 1
ATOM 1025 C C . LYS A 1 124 ? -15.590 6.301 29.606 1.00 75.19 124 LYS A C 1
ATOM 1027 O O . LYS A 1 124 ? -16.507 6.842 30.224 1.00 75.19 124 LYS A O 1
ATOM 1032 N N . GLY A 1 125 ? -15.750 5.161 28.942 1.00 62.91 125 GLY A N 1
ATOM 1033 C CA . GLY A 1 125 ? -17.002 4.427 28.797 1.00 62.91 125 GLY A CA 1
ATOM 1034 C C . GLY A 1 125 ? -17.451 3.690 30.059 1.00 62.91 125 GLY A C 1
ATOM 1035 O O . GLY A 1 125 ? -17.656 2.481 30.020 1.00 62.91 125 GLY A O 1
ATOM 1036 N N . LYS A 1 126 ? -17.669 4.384 31.184 1.00 55.66 126 LYS A N 1
ATOM 1037 C CA . LYS A 1 126 ? -18.389 3.797 32.329 1.00 55.66 126 LYS A CA 1
ATOM 1038 C C . LYS A 1 126 ? -19.852 3.549 31.923 1.00 55.66 126 LYS A C 1
ATOM 1040 O O . LYS A 1 126 ? -20.678 4.447 32.032 1.00 55.66 126 LYS A O 1
ATOM 1045 N N . GLY A 1 127 ? -20.160 2.355 31.406 1.00 54.97 127 GLY A N 1
ATOM 1046 C CA . GLY A 1 127 ? -21.530 1.901 31.114 1.00 54.97 127 GLY A CA 1
ATOM 1047 C C . GLY A 1 127 ? -21.837 1.515 29.660 1.00 54.97 127 GLY A C 1
ATOM 1048 O O . GLY A 1 127 ? -22.962 1.106 29.379 1.00 54.97 127 GLY A O 1
ATOM 1049 N N . ARG A 1 128 ? -20.880 1.605 28.722 1.00 61.66 128 ARG A N 1
ATOM 1050 C CA . ARG A 1 128 ? -21.061 1.049 27.368 1.00 61.66 128 ARG A CA 1
ATOM 1051 C C . ARG A 1 128 ? -20.560 -0.395 27.305 1.00 61.66 128 ARG A C 1
ATOM 1053 O O . ARG A 1 128 ? -19.538 -0.706 27.908 1.00 61.66 128 ARG A O 1
ATOM 1060 N N . PRO A 1 129 ? -21.230 -1.287 26.553 1.00 66.25 129 PRO A N 1
ATOM 1061 C CA . PRO A 1 129 ? -20.721 -2.635 26.366 1.00 66.25 129 PRO A CA 1
ATOM 1062 C C . PRO A 1 129 ? -19.383 -2.602 25.617 1.00 66.25 129 PRO A C 1
ATOM 1064 O O . PRO A 1 129 ? -19.330 -2.140 24.473 1.00 66.25 129 PRO A O 1
ATOM 1067 N N . HIS A 1 130 ? -18.329 -3.157 26.219 1.00 73.88 130 HIS A N 1
ATOM 1068 C CA . HIS A 1 130 ? -16.987 -3.236 25.623 1.00 73.88 130 HIS A CA 1
ATOM 1069 C C . HIS A 1 130 ? -16.973 -3.866 24.216 1.00 73.88 130 HIS A C 1
ATOM 1071 O O . HIS A 1 130 ? -16.115 -3.538 23.395 1.00 73.88 130 HIS A O 1
ATOM 1077 N N . HIS A 1 131 ? -17.958 -4.715 23.886 1.00 78.44 131 HIS A N 1
ATOM 1078 C CA . HIS A 1 131 ? -18.090 -5.302 22.550 1.00 78.44 131 HIS A CA 1
ATOM 1079 C C . HIS A 1 131 ? -18.342 -4.254 21.452 1.00 78.44 131 HIS A C 1
ATOM 1081 O O . HIS A 1 131 ? -17.764 -4.368 20.375 1.00 78.44 131 HIS A O 1
ATOM 1087 N N . LYS A 1 132 ? -19.148 -3.210 21.711 1.00 83.75 132 LYS A N 1
ATOM 1088 C CA . LYS A 1 132 ? -19.465 -2.178 20.701 1.00 83.75 132 LYS A CA 1
ATOM 1089 C C . LYS A 1 132 ? -18.257 -1.297 20.404 1.00 83.75 132 LYS A C 1
ATOM 1091 O O . LYS A 1 132 ? -18.040 -0.891 19.263 1.00 83.75 132 LYS A O 1
ATOM 1096 N N . GLU A 1 133 ? -17.463 -1.003 21.429 1.00 84.81 133 GLU A N 1
ATOM 1097 C CA . GLU A 1 133 ? -16.228 -0.226 21.297 1.00 84.81 133 GLU A CA 1
ATOM 1098 C C . GLU A 1 133 ? -15.167 -1.016 20.535 1.00 84.81 133 GLU A C 1
ATOM 1100 O O . GLU A 1 133 ? -14.553 -0.474 19.616 1.00 84.81 133 GLU A O 1
ATOM 1105 N N . ARG A 1 134 ? -15.029 -2.315 20.835 1.00 85.88 134 ARG A N 1
ATOM 1106 C CA . ARG A 1 134 ? -14.152 -3.226 20.090 1.00 85.88 134 ARG A CA 1
ATOM 1107 C C . ARG A 1 134 ? -14.559 -3.333 18.622 1.00 85.88 134 ARG A C 1
ATOM 1109 O O . ARG A 1 134 ? -13.715 -3.201 17.746 1.00 85.88 134 ARG A O 1
ATOM 1116 N N . GLU A 1 135 ? -15.844 -3.522 18.337 1.00 88.25 135 GLU A N 1
ATOM 1117 C CA . GLU A 1 135 ? -16.353 -3.609 16.963 1.00 88.25 135 GLU A CA 1
ATOM 1118 C C . GLU A 1 135 ? -16.132 -2.294 16.191 1.00 88.25 135 GLU A C 1
ATOM 1120 O O . GLU A 1 135 ? -15.751 -2.290 15.022 1.00 88.25 135 GLU A O 1
ATOM 1125 N N . LYS A 1 136 ? -16.332 -1.141 16.843 1.00 89.94 136 LYS A N 1
ATOM 1126 C CA . LYS A 1 136 ? -16.022 0.170 16.255 1.00 89.94 136 LYS A CA 1
ATOM 1127 C C . LYS A 1 136 ? -14.525 0.328 15.976 1.00 89.94 136 LYS A C 1
ATOM 1129 O O . LYS A 1 136 ? -14.180 0.855 14.922 1.00 89.94 136 LYS A O 1
ATOM 1134 N N . PHE A 1 137 ? -13.662 -0.103 16.894 1.00 91.31 137 PHE A N 1
ATOM 1135 C CA . PHE A 1 137 ? -12.212 -0.090 16.705 1.00 91.31 137 PHE A CA 1
ATOM 1136 C C . PHE A 1 137 ? -11.803 -0.965 15.516 1.00 91.31 137 PHE A C 1
ATOM 1138 O O . PHE A 1 137 ? -11.154 -0.453 14.606 1.00 91.31 137 PHE A O 1
ATOM 1145 N N . GLN A 1 138 ? -12.288 -2.209 15.454 1.00 90.19 138 GLN A N 1
ATOM 1146 C CA . GLN A 1 138 ? -12.016 -3.123 14.342 1.00 90.19 138 GLN A CA 1
ATOM 1147 C C . GLN A 1 138 ? -12.433 -2.518 12.997 1.00 90.19 138 GLN A C 1
ATOM 1149 O O . GLN A 1 138 ? -11.610 -2.414 12.098 1.00 90.19 138 GLN A O 1
ATOM 1154 N N . ARG A 1 139 ? -13.656 -1.977 12.886 1.00 93.19 139 ARG A N 1
ATOM 1155 C CA . ARG A 1 139 ? -14.117 -1.312 11.651 1.00 93.19 139 ARG A CA 1
ATOM 1156 C C . ARG A 1 139 ? -13.223 -0.152 11.210 1.00 93.19 139 ARG A C 1
ATOM 1158 O O . ARG A 1 139 ? -13.071 0.093 10.015 1.00 93.19 139 ARG A O 1
ATOM 1165 N N . LYS A 1 140 ? -12.672 0.616 12.157 1.00 94.56 140 LYS A N 1
ATOM 1166 C CA . LYS A 1 140 ? -11.742 1.707 11.827 1.00 94.56 140 LYS A CA 1
ATOM 1167 C C . LYS A 1 140 ? -10.401 1.161 11.333 1.00 94.56 140 LYS A C 1
ATOM 1169 O O . LYS A 1 140 ? -9.862 1.722 10.384 1.00 94.56 140 LYS A O 1
ATOM 1174 N N . VAL A 1 141 ? -9.896 0.097 11.960 1.00 93.94 141 VAL A N 1
ATOM 1175 C CA . VAL A 1 141 ? -8.666 -0.598 11.551 1.00 93.94 141 VAL A CA 1
ATOM 1176 C C . VAL A 1 141 ? -8.821 -1.180 10.149 1.00 93.94 141 VAL A C 1
ATOM 1178 O O . VAL A 1 141 ? -8.005 -0.871 9.285 1.00 93.94 141 VAL A O 1
ATOM 1181 N N . ASP A 1 142 ? -9.910 -1.907 9.890 1.00 92.31 142 ASP A N 1
ATOM 1182 C CA . ASP A 1 142 ? -10.208 -2.488 8.576 1.00 92.31 142 ASP A CA 1
ATOM 1183 C C . ASP A 1 142 ? -10.242 -1.394 7.500 1.00 92.31 142 ASP A C 1
ATOM 1185 O O . ASP A 1 142 ? -9.572 -1.485 6.476 1.00 92.31 142 ASP A O 1
ATOM 1189 N N . ARG A 1 143 ? -10.916 -0.271 7.779 1.00 95.56 143 ARG A N 1
ATOM 1190 C CA . ARG A 1 143 ? -10.970 0.868 6.853 1.00 95.56 143 ARG A CA 1
ATOM 1191 C C . ARG A 1 143 ? -9.606 1.528 6.618 1.00 95.56 143 ARG A C 1
ATOM 1193 O O . ARG A 1 143 ? -9.372 2.063 5.532 1.00 95.56 143 ARG A O 1
ATOM 1200 N N . ALA A 1 144 ? -8.737 1.583 7.626 1.00 95.75 144 ALA A N 1
ATOM 1201 C CA . ALA A 1 144 ? -7.379 2.105 7.466 1.00 95.75 144 ALA A CA 1
ATOM 1202 C C . ALA A 1 144 ? -6.547 1.173 6.573 1.00 95.75 144 ALA A C 1
ATOM 1204 O O . ALA A 1 144 ? -5.864 1.644 5.660 1.00 95.75 144 ALA A O 1
ATOM 1205 N N . TYR A 1 145 ? -6.686 -0.136 6.779 1.00 93.44 145 TYR A N 1
ATOM 1206 C CA . TYR A 1 145 ? -6.052 -1.156 5.956 1.00 93.44 145 TYR A CA 1
ATOM 1207 C C . TYR A 1 145 ? -6.555 -1.132 4.502 1.00 93.44 145 TYR A C 1
ATOM 1209 O O . TYR A 1 145 ? -5.738 -1.111 3.585 1.00 93.44 145 TYR A O 1
ATOM 1217 N N . ASP A 1 146 ? -7.862 -1.006 4.258 1.00 94.62 146 ASP A N 1
ATOM 1218 C CA . ASP A 1 146 ? -8.417 -0.910 2.898 1.00 94.62 146 ASP A CA 1
ATOM 1219 C C . ASP A 1 146 ? -7.838 0.283 2.124 1.00 94.62 146 ASP A C 1
ATOM 1221 O O . ASP A 1 146 ? -7.476 0.182 0.950 1.00 94.62 146 ASP A O 1
ATOM 1225 N N . LYS A 1 147 ? -7.689 1.438 2.788 1.00 95.44 147 LYS A N 1
ATOM 1226 C CA . LYS A 1 147 ? -7.039 2.611 2.181 1.00 95.44 147 LYS A CA 1
ATOM 1227 C C . LYS A 1 147 ? -5.573 2.344 1.852 1.00 95.44 147 LYS A C 1
ATOM 1229 O O . LYS A 1 147 ? -5.092 2.834 0.829 1.00 95.44 147 LYS A O 1
ATOM 1234 N N . PHE A 1 148 ? -4.859 1.634 2.724 1.00 94.81 148 PHE A N 1
ATOM 1235 C CA . PHE A 1 148 ? -3.482 1.219 2.475 1.00 94.81 148 PHE A CA 1
ATOM 1236 C C . PHE A 1 148 ? -3.410 0.302 1.248 1.00 94.81 148 PHE A C 1
ATOM 1238 O O . PHE A 1 148 ? -2.666 0.615 0.320 1.00 94.81 148 PHE A O 1
ATOM 1245 N N . ALA A 1 149 ? -4.247 -0.736 1.183 1.00 90.44 149 ALA A N 1
ATOM 1246 C CA . ALA A 1 149 ? -4.296 -1.671 0.062 1.00 90.44 149 ALA A CA 1
ATOM 1247 C C . ALA A 1 149 ? -4.556 -0.950 -1.274 1.00 90.44 149 ALA A C 1
ATOM 1249 O O . ALA A 1 149 ? -3.817 -1.142 -2.239 1.00 90.44 149 ALA A O 1
ATOM 1250 N N . VAL A 1 150 ? -5.517 -0.019 -1.310 1.00 92.88 150 VAL A N 1
ATOM 1251 C CA . VAL A 1 150 ? -5.805 0.794 -2.508 1.00 92.88 150 VAL A CA 1
ATOM 1252 C C . VAL A 1 150 ? -4.619 1.682 -2.907 1.00 92.88 150 VAL A C 1
ATOM 1254 O O . VAL A 1 150 ? -4.358 1.872 -4.097 1.00 92.88 150 VAL A O 1
ATOM 1257 N N . LYS A 1 151 ? -3.885 2.263 -1.947 1.00 93.31 151 LYS A N 1
ATOM 1258 C CA . LYS A 1 151 ? -2.674 3.052 -2.250 1.00 93.31 151 LYS A CA 1
ATOM 1259 C C . LYS A 1 151 ? -1.574 2.175 -2.848 1.00 93.31 151 LYS A C 1
ATOM 1261 O O . LYS A 1 151 ? -0.946 2.587 -3.820 1.00 93.31 151 LYS A O 1
ATOM 1266 N N . VAL A 1 152 ? -1.359 0.995 -2.272 1.00 91.25 152 VAL A N 1
ATOM 1267 C CA . VAL A 1 152 ? -0.368 0.016 -2.729 1.00 91.25 152 VAL A CA 1
ATOM 1268 C C . VAL A 1 152 ? -0.681 -0.438 -4.155 1.00 91.25 152 VAL A C 1
ATOM 1270 O O . VAL A 1 152 ? 0.182 -0.344 -5.026 1.00 91.25 152 VAL A O 1
ATOM 1273 N N . GLU A 1 153 ? -1.932 -0.808 -4.431 1.00 89.12 153 GLU A N 1
ATOM 1274 C CA . GLU A 1 153 ? -2.385 -1.212 -5.765 1.00 89.12 153 GLU A CA 1
ATOM 1275 C C . GLU A 1 153 ? -2.194 -0.105 -6.811 1.00 89.12 153 GLU A C 1
ATOM 1277 O O . GLU A 1 153 ? -1.582 -0.326 -7.857 1.00 89.12 153 GLU A O 1
ATOM 1282 N N . ARG A 1 154 ? -2.611 1.128 -6.501 1.00 91.25 154 ARG A N 1
ATOM 1283 C CA . ARG A 1 154 ? -2.413 2.277 -7.403 1.00 91.25 154 ARG A CA 1
ATOM 1284 C C . ARG A 1 154 ? -0.943 2.550 -7.701 1.00 91.25 154 ARG A C 1
ATOM 1286 O O . ARG A 1 154 ? -0.611 2.995 -8.803 1.00 91.25 154 ARG A O 1
ATOM 1293 N N . GLU A 1 155 ? -0.067 2.331 -6.728 1.00 92.12 155 GLU A N 1
ATOM 1294 C CA . GLU A 1 155 ? 1.370 2.514 -6.908 1.00 92.12 155 GLU A CA 1
ATOM 1295 C C . GLU A 1 155 ? 1.984 1.373 -7.734 1.00 92.12 155 GLU A C 1
ATOM 1297 O O . GLU A 1 155 ? 2.869 1.640 -8.546 1.00 92.12 155 GLU A O 1
ATOM 1302 N N . HIS A 1 156 ? 1.475 0.137 -7.636 1.00 89.00 156 HIS A N 1
ATOM 1303 C CA . HIS A 1 156 ? 1.816 -0.937 -8.582 1.00 89.00 156 HIS A CA 1
ATOM 1304 C C . HIS A 1 156 ? 1.435 -0.565 -10.019 1.00 89.00 156 HIS A C 1
ATOM 1306 O O . HIS A 1 156 ? 2.273 -0.650 -10.915 1.00 89.00 156 HIS A O 1
ATOM 1312 N N . ASP A 1 157 ? 0.220 -0.057 -10.241 1.00 88.50 157 ASP A N 1
ATOM 1313 C CA . ASP A 1 157 ? -0.221 0.382 -11.572 1.00 88.50 157 ASP A CA 1
ATOM 1314 C C . ASP A 1 157 ? 0.609 1.550 -12.109 1.00 88.50 157 ASP A C 1
ATOM 1316 O O . ASP A 1 157 ? 0.847 1.693 -13.312 1.00 88.50 157 ASP A O 1
ATOM 1320 N N . ARG A 1 158 ? 1.012 2.466 -11.226 1.00 90.31 158 ARG A N 1
ATOM 1321 C CA . ARG A 1 158 ? 1.886 3.580 -11.597 1.00 90.31 158 ARG A CA 1
ATOM 1322 C C . ARG A 1 158 ? 3.262 3.075 -12.016 1.00 90.31 158 ARG A C 1
ATOM 1324 O O . ARG A 1 158 ? 3.743 3.499 -13.068 1.00 90.31 158 ARG A O 1
ATOM 1331 N N . PHE A 1 159 ? 3.845 2.172 -11.235 1.00 90.25 159 PHE A N 1
ATOM 1332 C CA . PHE A 1 159 ? 5.122 1.551 -11.551 1.00 90.25 159 PHE A CA 1
ATOM 1333 C C . PHE A 1 159 ? 5.068 0.838 -12.904 1.00 90.25 159 PHE A C 1
ATOM 1335 O O . PHE A 1 159 ? 5.903 1.116 -13.761 1.00 90.25 159 PHE A O 1
ATOM 1342 N N . ASP A 1 160 ? 4.058 0.001 -13.146 1.00 87.50 160 ASP A N 1
ATOM 1343 C CA . ASP A 1 160 ? 3.971 -0.777 -14.387 1.00 87.50 160 ASP A CA 1
ATOM 1344 C C . ASP A 1 160 ? 3.785 0.105 -15.621 1.00 87.50 160 ASP A C 1
ATOM 1346 O O . ASP A 1 160 ? 4.413 -0.134 -16.653 1.00 87.50 160 ASP A O 1
ATOM 1350 N N . ARG A 1 161 ? 3.010 1.191 -15.512 1.00 88.62 161 ARG A N 1
ATOM 1351 C CA . ARG A 1 161 ? 2.906 2.190 -16.588 1.00 88.62 161 ARG A CA 1
ATOM 1352 C C . ARG A 1 161 ? 4.238 2.874 -16.880 1.00 88.62 161 ARG A C 1
ATOM 1354 O O . ARG A 1 161 ? 4.535 3.157 -18.038 1.00 88.62 161 ARG A O 1
ATOM 1361 N N . GLN A 1 162 ? 5.036 3.173 -15.855 1.00 90.00 162 GLN A N 1
ATOM 1362 C CA . GLN A 1 162 ? 6.361 3.769 -16.041 1.00 90.00 162 GLN A CA 1
ATOM 1363 C C . GLN A 1 162 ? 7.356 2.756 -16.614 1.00 90.00 162 GLN A C 1
ATOM 1365 O O . GLN A 1 162 ? 8.097 3.092 -17.536 1.00 90.00 162 GLN A O 1
ATOM 1370 N N . ARG A 1 163 ? 7.317 1.509 -16.137 1.00 88.56 163 ARG A N 1
ATOM 1371 C CA . ARG A 1 163 ? 8.100 0.392 -16.666 1.00 88.56 163 ARG A CA 1
ATOM 1372 C C . ARG A 1 163 ? 7.806 0.163 -18.146 1.00 88.56 163 ARG A C 1
ATOM 1374 O O . ARG A 1 163 ? 8.742 0.090 -18.934 1.00 88.56 163 ARG A O 1
ATOM 1381 N N . ASP A 1 164 ? 6.536 0.094 -18.542 1.00 86.44 164 ASP A N 1
ATOM 1382 C CA . ASP A 1 164 ? 6.153 -0.118 -19.942 1.00 86.44 164 ASP A CA 1
ATOM 1383 C C . ASP A 1 164 ? 6.635 1.027 -20.844 1.00 86.44 164 ASP A C 1
ATOM 1385 O O . ASP A 1 164 ? 7.135 0.764 -21.932 1.00 86.44 164 ASP A O 1
ATOM 1389 N N . ARG A 1 165 ? 6.593 2.287 -20.383 1.00 87.75 165 ARG A N 1
ATOM 1390 C CA . ARG A 1 165 ? 7.181 3.421 -21.124 1.00 87.75 165 ARG A CA 1
ATOM 1391 C C . ARG A 1 165 ? 8.685 3.250 -21.334 1.00 87.75 165 ARG A C 1
ATOM 1393 O O . ARG A 1 165 ? 9.137 3.313 -22.470 1.00 87.75 165 ARG A O 1
ATOM 1400 N N . ILE A 1 166 ? 9.431 2.952 -20.267 1.00 87.25 166 ILE A N 1
ATOM 1401 C CA . ILE A 1 166 ? 10.884 2.721 -20.336 1.00 87.25 166 ILE A CA 1
ATOM 1402 C C . ILE A 1 166 ? 11.206 1.580 -21.313 1.00 87.25 166 ILE A C 1
ATOM 1404 O O . ILE A 1 166 ? 12.115 1.691 -22.133 1.00 87.25 166 ILE A O 1
ATOM 1408 N N . LEU A 1 167 ? 10.443 0.485 -21.256 1.00 84.94 167 LEU A N 1
ATOM 1409 C CA . LEU A 1 167 ? 10.644 -0.650 -22.151 1.00 84.94 167 LEU A CA 1
ATOM 1410 C C . LEU A 1 167 ? 10.280 -0.319 -23.602 1.00 84.94 167 LEU A C 1
ATOM 1412 O O . LEU A 1 167 ? 11.013 -0.723 -24.500 1.00 84.94 167 LEU A O 1
ATOM 1416 N N . ARG A 1 168 ? 9.187 0.410 -23.858 1.00 84.62 168 ARG A N 1
ATOM 1417 C CA . ARG A 1 168 ? 8.811 0.857 -25.212 1.00 84.62 168 ARG A CA 1
ATOM 1418 C C . ARG A 1 168 ? 9.882 1.743 -25.831 1.00 84.62 168 ARG A C 1
ATOM 1420 O O . ARG A 1 168 ? 10.227 1.526 -26.990 1.00 84.62 168 ARG A O 1
ATOM 1427 N N . ASP A 1 169 ? 10.428 2.677 -25.060 1.00 83.94 169 ASP A N 1
ATOM 1428 C CA . ASP A 1 169 ? 11.523 3.529 -25.517 1.00 83.94 169 ASP A CA 1
ATOM 1429 C C . ASP A 1 169 ? 12.739 2.664 -25.878 1.00 83.94 169 ASP A C 1
ATOM 1431 O O . ASP A 1 169 ? 13.282 2.786 -26.974 1.00 83.94 169 ASP A O 1
ATOM 1435 N N . ALA A 1 170 ? 13.099 1.694 -25.032 1.00 81.75 170 ALA A N 1
ATOM 1436 C CA . ALA A 1 170 ? 14.182 0.755 -25.328 1.00 81.75 170 ALA A CA 1
ATOM 1437 C C . ALA A 1 170 ? 13.938 -0.068 -26.610 1.00 81.75 170 ALA A C 1
ATOM 1439 O O . ALA A 1 170 ? 14.873 -0.296 -27.376 1.00 81.75 170 ALA A O 1
ATOM 1440 N N . TYR A 1 171 ? 12.693 -0.478 -26.885 1.00 76.44 171 TYR A N 1
ATOM 1441 C CA . TYR A 1 171 ? 12.333 -1.145 -28.143 1.00 76.44 171 TYR A CA 1
ATOM 1442 C C . TYR A 1 171 ? 12.468 -0.227 -29.367 1.00 76.44 171 TYR A C 1
ATOM 1444 O O . TYR A 1 171 ? 12.857 -0.703 -30.431 1.00 76.44 171 TYR A O 1
ATOM 1452 N N . ALA A 1 172 ? 12.163 1.067 -29.240 1.00 75.31 172 ALA A N 1
ATOM 1453 C CA . ALA A 1 172 ? 12.248 2.027 -30.343 1.00 75.31 172 ALA A CA 1
ATOM 1454 C C . ALA A 1 172 ? 13.697 2.328 -30.768 1.00 75.31 172 ALA A C 1
ATOM 1456 O O . ALA A 1 172 ? 13.945 2.618 -31.936 1.00 75.31 172 ALA A O 1
ATOM 1457 N N . TYR A 1 173 ? 14.650 2.228 -29.837 1.00 66.62 173 TYR A N 1
ATOM 1458 C CA . TYR A 1 173 ? 16.077 2.460 -30.090 1.00 66.62 173 TYR A CA 1
ATOM 1459 C C . TYR A 1 173 ? 16.866 1.197 -30.467 1.00 66.62 173 TYR A C 1
ATOM 1461 O O . TYR A 1 173 ? 18.073 1.281 -30.705 1.00 66.62 173 TYR A O 1
ATOM 1469 N N . LEU A 1 174 ? 16.219 0.029 -30.563 1.00 62.69 174 LEU A N 1
ATOM 1470 C CA . LEU A 1 174 ? 16.856 -1.154 -31.136 1.00 62.69 174 LEU A CA 1
ATOM 1471 C C . LEU A 1 174 ? 16.965 -0.975 -32.660 1.00 62.69 174 LEU A C 1
ATOM 1473 O O . LEU A 1 174 ? 15.937 -0.812 -33.322 1.00 62.69 174 LEU A O 1
ATOM 1477 N N . PRO A 1 175 ? 18.177 -1.018 -33.248 1.00 55.75 175 PRO A N 1
ATOM 1478 C CA . PRO A 1 175 ? 18.315 -0.947 -34.695 1.00 55.75 175 PRO A CA 1
ATOM 1479 C C . PRO A 1 175 ? 17.561 -2.125 -35.319 1.00 55.75 175 PRO A C 1
ATOM 1481 O O . PRO A 1 175 ? 17.812 -3.281 -34.965 1.00 55.75 175 PRO A O 1
ATOM 1484 N N . ARG A 1 176 ? 16.626 -1.828 -36.232 1.00 55.03 176 ARG A N 1
ATOM 1485 C CA . ARG A 1 176 ? 15.998 -2.845 -37.083 1.00 55.03 176 ARG A CA 1
ATOM 1486 C C . ARG A 1 176 ? 17.123 -3.545 -37.845 1.00 55.03 176 ARG A C 1
ATOM 1488 O O . ARG A 1 176 ? 17.818 -2.898 -38.625 1.00 55.03 176 ARG A O 1
ATOM 1495 N N . ARG A 1 177 ? 17.347 -4.820 -37.532 1.00 50.38 177 ARG A N 1
ATOM 1496 C CA . ARG A 1 177 ? 18.185 -5.708 -38.338 1.00 50.38 177 ARG A CA 1
ATOM 1497 C C . ARG A 1 177 ? 17.393 -6.207 -39.530 1.00 50.38 177 ARG A C 1
ATOM 1499 O O . ARG A 1 177 ? 16.181 -6.452 -39.337 1.00 50.38 177 ARG A O 1
#

Secondary structure (DSSP, 8-state):
-PPPPP----------------------------HHHHHHHHHHHHHHHHHHHHHHHHHTS-TTT--S-SSS--PPPPSS--HHHHHHHHHHHHHHHHHHHHHHHHHHHHHHHHHHHHHHHHHH-TTS-HHHHHHHHHHHHHHHHHHHHHHHHHHHHHHHHHHHHHHHHHHHTS---